Protein AF-A0A7V7KC51-F1 (afdb_monomer_lite)

pLDDT: mean 90.4, std 10.22, range [42.78, 98.12]

Sequence (139 aa):
MATHPAPNAKFNKWLKEVLSAKIELRVPEISDYELRRELIRSEKTNSLAKLDKFSNAVGYVPIDTKAMKLAAEFWADLRNKDQPTADDKSLDADVILAAQAVCLIDDGYEPIVATNNVRHLARLTDADRWENLVVGKTL

Structure (mmCIF, N/CA/C/O backbone):
data_AF-A0A7V7KC51-F1
#
_entry.id   AF-A0A7V7KC51-F1
#
loop_
_atom_site.group_PDB
_atom_site.id
_atom_site.type_symbol
_atom_site.label_atom_id
_atom_site.label_alt_id
_atom_site.label_comp_id
_atom_site.label_asym_id
_atom_site.label_entity_id
_atom_site.label_seq_id
_atom_site.pdbx_PDB_ins_code
_atom_site.Cartn_x
_atom_site.Cartn_y
_atom_site.Cartn_z
_atom_site.occupancy
_atom_site.B_iso_or_equiv
_atom_site.auth_seq_id
_atom_site.auth_comp_id
_atom_site.auth_asym_id
_atom_site.auth_atom_id
_atom_site.pdbx_PDB_model_num
ATOM 1 N N . MET A 1 1 ? -8.966 6.844 2.575 1.00 62.12 1 MET A N 1
ATOM 2 C CA . MET A 1 1 ? -10.417 6.794 2.893 1.00 62.12 1 MET A CA 1
ATOM 3 C C . MET A 1 1 ? -10.700 6.316 4.314 1.00 62.12 1 MET A C 1
ATOM 5 O O . MET A 1 1 ? -11.432 7.013 5.000 1.00 62.12 1 MET A O 1
ATOM 9 N N . ALA A 1 2 ? -10.090 5.227 4.797 1.00 62.66 2 ALA A N 1
ATOM 10 C CA . ALA A 1 2 ? -10.243 4.766 6.190 1.00 62.66 2 ALA A CA 1
ATOM 11 C C . ALA A 1 2 ? -9.814 5.791 7.260 1.00 62.66 2 ALA A C 1
ATOM 13 O O . ALA A 1 2 ? -10.399 5.872 8.335 1.00 62.66 2 ALA A O 1
ATOM 14 N N . THR A 1 3 ? -8.816 6.611 6.945 1.00 65.75 3 THR A N 1
ATOM 15 C CA . THR A 1 3 ? -8.190 7.577 7.862 1.00 65.75 3 THR A CA 1
ATOM 16 C C . THR A 1 3 ? -8.627 9.020 7.619 1.00 65.75 3 THR A C 1
ATOM 18 O O . THR A 1 3 ? -8.164 9.938 8.296 1.00 65.75 3 THR A O 1
ATOM 21 N N . HIS A 1 4 ? -9.524 9.241 6.653 1.00 72.44 4 HIS A N 1
ATOM 22 C CA . HIS A 1 4 ? -9.962 10.579 6.278 1.00 72.44 4 HIS A CA 1
ATOM 23 C C . HIS A 1 4 ? -10.809 11.209 7.406 1.00 72.44 4 HIS A C 1
ATOM 25 O O . HIS A 1 4 ? -11.611 10.513 8.037 1.00 72.44 4 HIS A O 1
ATOM 31 N N . PRO A 1 5 ? -10.661 12.517 7.695 1.00 61.91 5 PRO A N 1
ATOM 32 C CA . PRO A 1 5 ? -11.403 13.168 8.774 1.00 61.91 5 PRO A CA 1
ATOM 33 C C . PRO A 1 5 ? -12.916 13.203 8.527 1.00 61.91 5 PRO A C 1
ATOM 35 O O . PRO A 1 5 ? -13.679 12.994 9.468 1.00 61.91 5 PRO A O 1
ATOM 38 N N . ALA A 1 6 ? -13.346 13.410 7.278 1.00 76.50 6 ALA A N 1
ATOM 39 C CA . ALA A 1 6 ? -14.753 13.303 6.898 1.00 76.50 6 ALA A CA 1
ATOM 40 C C . ALA A 1 6 ? -15.151 11.824 6.708 1.00 76.50 6 ALA A C 1
ATOM 42 O O . ALA A 1 6 ? -14.518 11.144 5.891 1.00 76.50 6 ALA A O 1
ATOM 43 N N . PRO A 1 7 ? -16.176 11.324 7.423 1.00 76.38 7 PRO A N 1
ATOM 44 C CA . PRO A 1 7 ? -16.620 9.941 7.310 1.00 76.38 7 PRO A CA 1
ATOM 45 C C . PRO A 1 7 ? -17.260 9.665 5.945 1.00 76.38 7 PRO A C 1
ATOM 47 O O . PRO A 1 7 ? -18.084 10.437 5.460 1.00 76.38 7 PRO A O 1
ATOM 50 N N . ASN A 1 8 ? -16.933 8.515 5.355 1.00 87.56 8 ASN A N 1
ATOM 51 C CA . ASN A 1 8 ? -17.600 7.998 4.163 1.00 87.56 8 ASN A CA 1
ATOM 52 C C . ASN A 1 8 ? -18.471 6.800 4.567 1.00 87.56 8 ASN A C 1
ATOM 54 O O . ASN A 1 8 ? -17.965 5.710 4.823 1.00 87.56 8 ASN A O 1
ATOM 58 N N . ALA A 1 9 ? -19.788 7.007 4.641 1.00 89.38 9 ALA A N 1
ATOM 59 C CA . ALA A 1 9 ? -20.725 5.983 5.103 1.00 89.38 9 ALA A CA 1
ATOM 60 C C . ALA A 1 9 ? -20.715 4.719 4.225 1.00 89.38 9 ALA A C 1
ATOM 62 O O . ALA A 1 9 ? -20.787 3.613 4.759 1.00 89.38 9 ALA A O 1
ATOM 63 N N . LYS A 1 10 ? -20.576 4.870 2.898 1.00 90.62 10 LYS A N 1
ATOM 64 C CA . LYS A 1 10 ? -20.507 3.734 1.966 1.00 90.62 10 LYS A CA 1
ATOM 65 C C . LYS A 1 10 ? -19.238 2.918 2.192 1.00 90.62 10 LYS A C 1
ATOM 67 O O . LYS A 1 10 ? -19.318 1.703 2.326 1.00 90.62 10 LYS A O 1
ATOM 72 N N . PHE A 1 11 ? -18.100 3.594 2.325 1.00 90.00 11 PHE A N 1
ATOM 73 C CA . PHE A 1 11 ? -16.828 2.939 2.621 1.00 90.00 11 PHE A CA 1
ATOM 74 C C . PHE A 1 11 ? -16.844 2.241 3.980 1.00 90.00 11 PHE A C 1
ATOM 76 O O . PHE A 1 11 ? -16.398 1.110 4.091 1.00 90.00 11 PHE A O 1
ATOM 83 N N . ASN A 1 12 ? -17.398 2.877 5.014 1.00 89.81 12 ASN A N 1
ATOM 84 C CA . ASN A 1 12 ? -17.488 2.268 6.341 1.00 89.81 12 ASN A CA 1
ATOM 85 C C . ASN A 1 12 ? -18.383 1.025 6.348 1.00 89.81 12 ASN A C 1
ATOM 87 O O . ASN A 1 12 ? -18.111 0.086 7.092 1.00 89.81 12 ASN A O 1
ATOM 91 N N . LYS A 1 13 ? -19.458 1.024 5.550 1.00 91.06 13 LYS A N 1
ATOM 92 C CA . LYS A 1 13 ? -20.302 -0.157 5.363 1.00 91.06 13 LYS A CA 1
ATOM 93 C C . LYS A 1 13 ? -19.519 -1.271 4.663 1.00 91.06 13 LYS A C 1
ATOM 95 O O . LYS A 1 13 ? -19.428 -2.357 5.219 1.00 91.06 13 LYS A O 1
ATOM 100 N N . TRP A 1 14 ? -18.894 -0.965 3.527 1.00 90.94 14 TRP A N 1
ATOM 101 C CA . TRP A 1 14 ? -18.050 -1.904 2.783 1.00 90.94 14 TRP A CA 1
ATOM 102 C C . TRP A 1 14 ? -16.935 -2.500 3.651 1.00 90.94 14 TRP A C 1
ATOM 104 O O . TRP A 1 14 ? -16.778 -3.712 3.727 1.00 90.94 14 TRP A O 1
ATOM 114 N N . LEU A 1 15 ? -16.214 -1.658 4.393 1.00 89.75 15 LEU A N 1
ATOM 115 C CA . LEU A 1 15 ? -15.126 -2.089 5.263 1.00 89.75 15 LEU A CA 1
ATOM 116 C C . LEU A 1 15 ? -15.616 -3.057 6.348 1.00 89.75 15 LEU A C 1
ATOM 118 O O . LEU A 1 15 ? -14.944 -4.039 6.640 1.00 89.75 15 LEU A O 1
ATOM 122 N N . LYS A 1 16 ? -16.794 -2.808 6.937 1.00 89.38 16 LYS A N 1
ATOM 123 C CA . LYS A 1 16 ? -17.400 -3.732 7.909 1.00 89.38 16 LYS A CA 1
ATOM 124 C C . LYS A 1 16 ? -17.766 -5.069 7.274 1.00 89.38 16 LYS A C 1
ATOM 126 O O . LYS A 1 16 ? -17.551 -6.096 7.905 1.00 89.38 16 LYS A O 1
ATOM 131 N N . GLU A 1 17 ? -18.306 -5.051 6.057 1.00 89.56 17 GLU A N 1
ATOM 132 C CA . GLU A 1 17 ? -18.637 -6.270 5.315 1.00 89.56 17 GLU A CA 1
ATOM 133 C C . GLU A 1 17 ? -17.369 -7.091 5.047 1.00 89.56 17 GLU A C 1
ATOM 135 O O . GLU A 1 17 ? -17.335 -8.266 5.411 1.00 89.56 17 GLU A O 1
ATOM 140 N N . VAL A 1 18 ? -16.300 -6.466 4.537 1.00 88.94 18 VAL A N 1
ATOM 141 C CA . VAL A 1 18 ? -15.000 -7.122 4.295 1.00 88.94 18 VAL A CA 1
ATOM 142 C C . VAL A 1 18 ? -14.411 -7.703 5.580 1.00 88.94 18 VAL A C 1
ATOM 144 O O . VAL A 1 18 ? -14.049 -8.872 5.599 1.00 88.94 18 VAL A O 1
ATOM 147 N N . LEU A 1 19 ? -14.384 -6.937 6.676 1.00 86.88 19 LEU A N 1
ATOM 148 C CA . LEU A 1 19 ? -13.868 -7.411 7.969 1.00 86.88 19 LEU A CA 1
ATOM 149 C C . LEU A 1 19 ? -14.702 -8.548 8.584 1.00 86.88 19 LEU A C 1
ATOM 151 O O . LEU A 1 19 ? -14.198 -9.286 9.425 1.00 86.88 19 LEU A O 1
ATOM 155 N N . SER A 1 20 ? -15.978 -8.675 8.206 1.00 86.94 20 SER A N 1
ATOM 156 C CA . SER A 1 20 ? -16.845 -9.782 8.636 1.00 86.94 20 SER A CA 1
ATOM 157 C C . SER A 1 20 ? -16.759 -11.018 7.734 1.00 86.94 20 SER A C 1
ATOM 159 O O . SER A 1 20 ? -17.302 -12.071 8.073 1.00 86.94 20 SER A O 1
ATOM 161 N N . ALA A 1 21 ? -16.093 -10.897 6.586 1.00 84.81 21 ALA A N 1
ATOM 162 C CA . ALA A 1 21 ? -15.874 -11.984 5.648 1.00 84.81 21 ALA A CA 1
ATOM 163 C C . ALA A 1 21 ? -14.641 -12.812 6.030 1.00 84.81 21 ALA A C 1
ATOM 165 O O . ALA A 1 21 ? -13.801 -12.391 6.819 1.00 84.81 21 ALA A O 1
ATOM 166 N N . LYS A 1 22 ? -14.471 -13.976 5.394 1.00 80.88 22 LYS A N 1
ATOM 167 C CA . LYS A 1 22 ? -13.212 -14.744 5.437 1.00 80.88 22 LYS A CA 1
ATOM 168 C C . LYS A 1 22 ? -12.142 -14.141 4.507 1.00 80.88 22 LYS A C 1
ATOM 170 O O . LYS A 1 22 ? -11.484 -14.877 3.783 1.00 80.88 22 LYS A O 1
ATOM 175 N N . ILE A 1 23 ? -12.030 -12.813 4.470 1.00 87.38 23 ILE A N 1
ATOM 176 C CA . ILE A 1 23 ? -11.080 -12.075 3.630 1.00 87.38 23 ILE A CA 1
ATOM 177 C C . ILE A 1 23 ? -10.104 -11.356 4.553 1.00 87.38 23 ILE A C 1
ATOM 179 O O . ILE A 1 23 ? -10.518 -10.634 5.460 1.00 87.38 23 ILE A O 1
ATOM 183 N N . GLU A 1 24 ? -8.808 -11.532 4.312 1.00 91.00 24 GLU A N 1
ATOM 184 C CA . GLU A 1 24 ? -7.783 -10.789 5.034 1.00 91.00 24 GLU A CA 1
ATOM 185 C C . GLU A 1 24 ? -7.608 -9.399 4.429 1.00 91.00 24 GLU A C 1
ATOM 187 O O . GLU A 1 24 ? -7.187 -9.239 3.286 1.00 91.00 24 GLU A O 1
ATOM 192 N N . LEU A 1 25 ? -7.916 -8.375 5.220 1.00 93.56 25 LEU A N 1
ATOM 193 C CA . LEU A 1 25 ? -7.560 -7.002 4.898 1.00 93.56 25 LEU A CA 1
ATOM 194 C C . LEU A 1 25 ? -6.196 -6.690 5.516 1.00 93.56 25 LEU A C 1
ATOM 196 O O . LEU A 1 25 ? -5.998 -6.947 6.700 1.00 93.56 25 LEU A O 1
ATOM 200 N N . ARG A 1 26 ? -5.279 -6.102 4.743 1.00 95.94 26 ARG A N 1
ATOM 201 C CA . ARG A 1 26 ? -3.944 -5.682 5.201 1.00 95.94 26 ARG A CA 1
ATOM 202 C C . ARG A 1 26 ? -3.619 -4.271 4.712 1.00 95.94 26 ARG A C 1
ATOM 204 O O . ARG A 1 26 ? -4.174 -3.814 3.713 1.00 95.94 26 ARG A O 1
ATOM 211 N N . VAL A 1 27 ? -2.710 -3.585 5.404 1.00 97.06 27 VAL A N 1
ATOM 212 C CA . VAL A 1 27 ? -2.155 -2.290 4.977 1.00 97.06 27 VAL A CA 1
ATOM 213 C C . VAL A 1 27 ? -0.764 -2.501 4.372 1.00 97.06 27 VAL A C 1
ATOM 215 O O . VAL A 1 27 ? 0.118 -2.999 5.063 1.00 97.06 27 VAL A O 1
ATOM 218 N N . PRO A 1 28 ? -0.509 -2.105 3.119 1.00 97.25 28 PRO A N 1
ATOM 219 C CA . PRO A 1 28 ? 0.848 -2.070 2.579 1.00 97.25 28 PRO A CA 1
ATOM 220 C C . PRO A 1 28 ? 1.689 -1.017 3.310 1.00 97.25 28 PRO A C 1
ATOM 222 O O . PRO A 1 28 ? 1.269 0.139 3.416 1.00 97.25 28 PRO A O 1
ATOM 225 N N . GLU A 1 29 ? 2.874 -1.385 3.801 1.00 97.44 29 GLU A N 1
ATOM 226 C CA . GLU A 1 29 ? 3.769 -0.449 4.505 1.00 97.44 29 GLU A CA 1
ATOM 227 C C . GLU A 1 29 ? 4.119 0.788 3.667 1.00 97.44 29 GLU A C 1
ATOM 229 O O . GLU A 1 29 ? 4.190 1.890 4.212 1.00 97.44 29 GLU A O 1
ATOM 234 N N . ILE A 1 30 ? 4.263 0.650 2.342 1.00 96.94 30 ILE A N 1
ATOM 235 C CA . ILE A 1 30 ? 4.535 1.800 1.469 1.00 96.94 30 ILE A CA 1
ATOM 236 C C . ILE A 1 30 ? 3.379 2.809 1.479 1.00 96.94 30 ILE A C 1
ATOM 238 O O . ILE A 1 30 ? 3.605 4.018 1.540 1.00 96.94 30 ILE A O 1
ATOM 242 N N . SER A 1 31 ? 2.134 2.324 1.493 1.00 96.12 31 SER A N 1
ATOM 243 C CA . SER A 1 31 ? 0.944 3.174 1.559 1.00 96.12 31 SER A CA 1
ATOM 244 C C . SER A 1 31 ? 0.793 3.848 2.925 1.00 96.12 31 SER A C 1
ATOM 246 O O . SER A 1 31 ? 0.386 5.012 2.987 1.00 96.12 31 SER A O 1
ATOM 248 N N . ASP A 1 32 ? 1.131 3.153 4.018 1.00 97.44 32 ASP A N 1
ATOM 249 C CA . ASP A 1 32 ? 1.196 3.775 5.346 1.00 97.44 32 ASP A CA 1
ATOM 250 C C . ASP A 1 32 ? 2.261 4.869 5.373 1.00 97.44 32 ASP A C 1
ATOM 252 O O . ASP A 1 32 ? 1.935 5.994 5.738 1.00 97.44 32 ASP A O 1
ATOM 256 N N . TYR A 1 33 ? 3.480 4.592 4.899 1.00 97.19 33 TYR A N 1
ATOM 257 C CA . TYR A 1 33 ? 4.566 5.571 4.843 1.00 97.19 33 TYR A CA 1
ATOM 258 C C . TYR A 1 33 ? 4.160 6.848 4.095 1.00 97.19 33 TYR A C 1
ATOM 260 O O . TYR A 1 33 ? 4.343 7.953 4.618 1.00 97.19 33 TYR A O 1
ATOM 268 N N . GLU A 1 34 ? 3.581 6.718 2.897 1.00 95.31 34 GLU A N 1
ATOM 269 C CA . GLU A 1 34 ? 3.182 7.864 2.075 1.00 95.31 34 GLU A CA 1
ATOM 270 C C . GLU A 1 34 ? 2.123 8.741 2.740 1.00 95.31 34 GLU A C 1
ATOM 272 O O . GLU A 1 34 ? 2.227 9.972 2.719 1.00 95.31 34 GLU A O 1
ATOM 277 N N . LEU A 1 35 ? 1.118 8.126 3.362 1.00 95.50 35 LEU A N 1
ATOM 278 C CA . LEU A 1 35 ? 0.099 8.870 4.084 1.00 95.50 35 LEU A CA 1
ATOM 279 C C . LEU A 1 35 ? 0.668 9.455 5.383 1.00 95.50 35 LEU A C 1
ATOM 281 O O . LEU A 1 35 ? 0.480 10.636 5.677 1.00 95.50 35 LEU A O 1
ATOM 285 N N . ARG A 1 36 ? 1.373 8.638 6.168 1.00 97.50 36 ARG A N 1
ATOM 286 C CA . ARG A 1 36 ? 1.924 8.991 7.478 1.00 97.50 36 ARG A CA 1
ATOM 287 C C . ARG A 1 36 ? 2.870 10.176 7.380 1.00 97.50 36 ARG A C 1
ATOM 289 O O . ARG A 1 36 ? 2.725 11.103 8.175 1.00 97.50 36 ARG A O 1
ATOM 296 N N . ARG A 1 37 ? 3.794 10.199 6.411 1.00 96.94 37 ARG A N 1
ATOM 297 C CA . ARG A 1 37 ? 4.749 11.313 6.254 1.00 96.94 37 ARG A CA 1
ATOM 298 C C . ARG A 1 37 ? 4.039 12.649 6.027 1.00 96.94 37 ARG A C 1
ATOM 300 O O . ARG A 1 37 ? 4.450 13.660 6.590 1.00 96.94 37 ARG A O 1
ATOM 307 N N . GLU A 1 38 ? 2.942 12.652 5.271 1.00 96.62 38 GLU A N 1
ATOM 308 C CA . GLU A 1 38 ? 2.161 13.860 5.002 1.00 96.62 38 GLU A CA 1
ATOM 309 C C . GLU A 1 38 ? 1.330 14.279 6.220 1.00 96.62 38 GLU A C 1
ATOM 311 O O . GLU A 1 38 ? 1.266 15.463 6.555 1.00 96.62 38 GLU A O 1
ATOM 316 N N . LEU A 1 39 ? 0.744 13.319 6.940 1.00 96.69 39 LEU A N 1
ATOM 317 C CA . LEU A 1 39 ? 0.032 13.599 8.187 1.00 96.69 39 LEU A CA 1
ATOM 318 C C . LEU A 1 39 ? 0.966 14.149 9.277 1.00 96.69 39 LEU A C 1
ATOM 320 O O . LEU A 1 39 ? 0.558 15.045 10.011 1.00 96.69 39 LEU A O 1
ATOM 324 N N . ILE A 1 40 ? 2.206 13.654 9.364 1.00 98.00 40 ILE A N 1
ATOM 325 C CA . ILE A 1 40 ? 3.243 14.197 10.256 1.00 98.00 40 ILE A CA 1
ATOM 326 C C . ILE A 1 40 ? 3.610 15.617 9.822 1.00 98.00 40 ILE A C 1
ATOM 328 O O . ILE A 1 40 ? 3.527 16.536 10.632 1.00 98.00 40 ILE A O 1
ATOM 332 N N . ARG A 1 41 ? 3.953 15.819 8.540 1.00 98.12 41 ARG A N 1
ATOM 333 C CA . ARG A 1 41 ? 4.341 17.131 7.992 1.00 98.12 41 ARG A CA 1
ATOM 334 C C . ARG A 1 41 ? 3.270 18.204 8.207 1.00 98.12 41 ARG A C 1
ATOM 336 O O . ARG A 1 41 ? 3.599 19.373 8.363 1.00 98.12 41 ARG A O 1
ATOM 343 N N . SER A 1 42 ? 1.996 17.812 8.181 1.00 97.38 42 SER A N 1
ATOM 344 C CA . SER A 1 42 ? 0.842 18.703 8.356 1.00 97.38 42 SER A CA 1
ATOM 345 C C . SER A 1 42 ? 0.225 18.666 9.764 1.00 97.38 42 SER A C 1
ATOM 347 O O . SER A 1 42 ? -0.885 19.175 9.957 1.00 97.38 42 SER A O 1
ATOM 349 N N . GLU A 1 43 ? 0.930 18.068 10.733 1.00 96.88 43 GLU A N 1
ATOM 350 C CA . GLU A 1 43 ? 0.584 18.014 12.163 1.00 96.88 43 GLU A CA 1
ATOM 351 C C . GLU A 1 43 ? -0.824 17.453 12.454 1.00 96.88 43 GLU A C 1
ATOM 353 O O . GLU A 1 43 ? -1.523 17.851 13.388 1.00 96.88 43 GLU A O 1
ATOM 358 N N . LYS A 1 44 ? -1.285 16.487 11.652 1.00 95.94 44 LYS A N 1
ATOM 359 C CA . LYS A 1 44 ? -2.625 15.884 11.765 1.00 95.94 44 LYS A CA 1
ATOM 360 C C . LYS A 1 44 ? -2.651 14.735 12.770 1.00 95.94 44 LYS A C 1
ATOM 362 O O . LYS A 1 44 ? -2.966 13.596 12.421 1.00 95.94 44 LYS A O 1
ATOM 367 N N . THR A 1 45 ? -2.387 15.040 14.036 1.00 94.56 45 THR A N 1
ATOM 368 C CA . THR A 1 45 ? -2.319 14.069 15.148 1.00 94.56 45 THR A CA 1
ATOM 369 C C . THR A 1 45 ? -3.548 13.155 15.244 1.00 94.56 45 THR A C 1
ATOM 371 O O . THR A 1 45 ? -3.411 11.939 15.356 1.00 94.56 45 THR A O 1
ATOM 374 N N . ASN A 1 46 ? -4.758 13.704 15.096 1.00 93.06 46 ASN A N 1
ATOM 375 C CA . ASN A 1 46 ? -5.997 12.916 15.107 1.00 93.06 46 ASN A CA 1
ATOM 376 C C . ASN A 1 46 ? -6.089 11.912 13.945 1.00 93.06 46 ASN A C 1
ATOM 378 O O . ASN A 1 46 ? -6.640 10.824 14.109 1.00 93.06 46 ASN A O 1
ATOM 382 N N . SER A 1 47 ? -5.586 12.269 12.761 1.00 94.38 47 SER A N 1
ATOM 383 C CA . SER A 1 47 ? -5.567 11.368 11.604 1.00 94.38 47 SER A CA 1
ATOM 384 C C . SER A 1 47 ? -4.479 10.303 11.743 1.00 94.38 47 SER A C 1
ATOM 386 O O . SER A 1 47 ? -4.717 9.163 11.355 1.00 94.38 47 SER A O 1
ATOM 388 N N . LEU A 1 48 ? -3.332 10.642 12.346 1.00 96.00 48 LEU A N 1
ATOM 389 C CA . LEU A 1 48 ? -2.281 9.675 12.688 1.00 96.00 48 LEU A CA 1
ATOM 390 C C . LEU A 1 48 ? -2.793 8.619 13.668 1.00 96.00 48 LEU A C 1
ATOM 392 O O . LEU A 1 48 ? -2.693 7.435 13.381 1.00 96.00 48 LEU A O 1
ATOM 396 N N . ALA A 1 49 ? -3.462 9.030 14.748 1.00 95.75 49 ALA A N 1
ATOM 397 C CA . ALA A 1 49 ? -4.035 8.088 15.711 1.00 95.75 49 ALA A CA 1
ATOM 398 C C . ALA A 1 49 ? -5.074 7.142 15.073 1.00 95.75 49 ALA A C 1
ATOM 400 O O . ALA A 1 49 ? -5.184 5.973 15.445 1.00 95.75 49 ALA A O 1
ATOM 401 N N . LYS A 1 50 ? -5.844 7.630 14.088 1.00 94.56 50 LYS A N 1
ATOM 402 C CA . LYS A 1 50 ? -6.767 6.793 13.304 1.00 94.56 50 LYS A CA 1
ATOM 403 C C . LYS A 1 50 ? -6.027 5.813 12.395 1.00 94.56 50 LYS A C 1
ATOM 405 O O . LYS A 1 50 ? -6.473 4.674 12.289 1.00 94.56 50 LYS A O 1
ATOM 410 N N . LEU A 1 51 ? -4.944 6.253 11.749 1.00 95.88 51 LEU A N 1
ATOM 411 C CA . LEU A 1 51 ? -4.083 5.392 10.939 1.00 95.88 51 LEU A CA 1
ATOM 412 C C . LEU A 1 51 ? -3.484 4.279 11.803 1.00 95.88 51 LEU A C 1
ATOM 414 O O . LEU A 1 51 ? -3.689 3.117 11.485 1.00 95.88 51 LEU A O 1
ATOM 418 N N . ASP A 1 52 ? -2.894 4.618 12.950 1.00 97.12 52 ASP A N 1
ATOM 419 C CA . ASP A 1 52 ? -2.321 3.640 13.883 1.00 97.12 52 ASP A CA 1
ATOM 420 C C . ASP A 1 52 ? -3.364 2.626 14.353 1.00 97.12 52 ASP A C 1
ATOM 422 O O . ASP A 1 52 ? -3.136 1.419 14.310 1.00 97.12 52 ASP A O 1
ATOM 426 N N . LYS A 1 53 ? -4.553 3.094 14.753 1.00 95.56 53 LYS A N 1
ATOM 427 C CA . LYS A 1 53 ? -5.643 2.201 15.163 1.00 95.56 53 LYS A CA 1
ATOM 428 C C . LYS A 1 53 ? -6.072 1.261 14.036 1.00 95.56 53 LYS A C 1
ATOM 430 O O . LYS A 1 53 ? -6.351 0.095 14.305 1.00 95.56 53 LYS A O 1
ATOM 435 N N . PHE A 1 54 ? -6.176 1.766 12.808 1.00 94.44 54 PHE A N 1
ATOM 436 C CA . PHE A 1 54 ? -6.580 0.966 11.657 1.00 94.44 54 PHE A CA 1
ATOM 437 C C . PHE A 1 54 ? -5.516 -0.077 11.312 1.00 94.44 54 PHE A C 1
ATOM 439 O O . PHE A 1 54 ? -5.831 -1.264 11.284 1.00 94.44 54 PHE A O 1
ATOM 446 N N . SER A 1 55 ? -4.263 0.344 11.141 1.00 95.62 55 SER A N 1
ATOM 447 C CA . SER A 1 55 ? -3.155 -0.545 10.796 1.00 95.62 55 SER A CA 1
ATOM 448 C C . SER A 1 55 ? -2.898 -1.601 11.876 1.00 95.62 55 SER A C 1
ATOM 450 O O . SER A 1 55 ? -2.685 -2.760 11.543 1.00 95.62 55 SER A O 1
ATOM 452 N N . ASN A 1 56 ? -3.023 -1.262 13.164 1.00 96.00 56 ASN A N 1
ATOM 453 C CA . ASN A 1 56 ? -2.908 -2.242 14.253 1.00 96.00 56 ASN A CA 1
ATOM 454 C C . ASN A 1 56 ? -4.034 -3.287 14.245 1.00 96.00 56 ASN A C 1
ATOM 456 O O . ASN A 1 56 ? -3.829 -4.408 14.702 1.00 96.00 56 ASN A O 1
ATOM 460 N N . ALA A 1 57 ? -5.227 -2.926 13.765 1.00 93.56 57 ALA A N 1
ATOM 461 C CA . ALA A 1 57 ? -6.363 -3.841 13.722 1.00 93.56 57 ALA A CA 1
ATOM 462 C C . ALA A 1 57 ? -6.271 -4.843 12.563 1.00 93.56 57 ALA A C 1
ATOM 464 O O . ALA A 1 57 ? -6.736 -5.970 12.707 1.00 93.56 57 ALA A O 1
ATOM 465 N N . VAL A 1 58 ? -5.706 -4.434 11.422 1.00 94.19 58 VAL A N 1
ATOM 466 C CA . VAL A 1 58 ? -5.685 -5.250 10.195 1.00 94.19 58 VAL A CA 1
ATOM 467 C C . VAL A 1 58 ? -4.301 -5.833 9.885 1.00 94.19 58 VAL A C 1
ATOM 469 O O . VAL A 1 58 ? -4.193 -6.861 9.230 1.00 94.19 58 VAL A O 1
ATOM 472 N N . GLY A 1 59 ? -3.228 -5.258 10.424 1.00 96.44 59 GLY A N 1
ATOM 473 C CA . GLY A 1 59 ? -1.847 -5.678 10.188 1.00 96.44 59 GLY A CA 1
ATOM 474 C C . GLY A 1 59 ? -1.256 -5.135 8.884 1.00 96.44 59 GLY A C 1
ATOM 475 O O . GLY A 1 59 ? -1.966 -4.620 8.015 1.00 96.44 59 GLY A O 1
ATOM 476 N N . TYR A 1 60 ? 0.065 -5.263 8.761 1.00 97.31 60 TYR A N 1
ATOM 477 C CA . TYR A 1 60 ? 0.830 -4.780 7.614 1.00 97.31 60 TYR A CA 1
ATOM 478 C C . TYR A 1 60 ? 1.209 -5.897 6.640 1.00 97.31 60 TYR A C 1
ATOM 480 O O . TYR A 1 60 ? 1.409 -7.040 7.048 1.00 97.31 60 TYR A O 1
ATOM 488 N N . VAL A 1 61 ? 1.369 -5.532 5.368 1.00 97.06 61 VAL A N 1
ATOM 489 C CA . VAL A 1 61 ? 2.204 -6.273 4.416 1.00 97.06 61 VAL A CA 1
ATOM 490 C C . VAL A 1 61 ? 3.606 -5.663 4.483 1.00 97.06 61 VAL A C 1
ATOM 492 O O . VAL A 1 61 ? 3.729 -4.463 4.202 1.00 97.06 61 VAL A O 1
ATOM 495 N N . PRO A 1 62 ? 4.640 -6.432 4.869 1.00 94.56 62 PRO A N 1
ATOM 496 C CA . PRO A 1 62 ? 5.991 -5.908 5.025 1.00 94.56 62 PRO A CA 1
ATOM 497 C C . PRO A 1 62 ? 6.628 -5.566 3.674 1.00 94.56 62 PRO A C 1
ATOM 499 O O . PRO A 1 62 ? 6.358 -6.213 2.658 1.00 94.56 62 PRO A O 1
ATOM 502 N N . ILE A 1 63 ? 7.491 -4.554 3.654 1.00 95.50 63 ILE A N 1
ATOM 503 C CA . ILE A 1 63 ? 8.448 -4.336 2.569 1.00 95.50 63 ILE A CA 1
ATOM 504 C C . ILE A 1 63 ? 9.691 -5.157 2.885 1.00 95.50 63 ILE A C 1
ATOM 506 O O . ILE A 1 63 ? 10.429 -4.867 3.827 1.00 95.50 63 ILE A O 1
ATOM 510 N N . ASP A 1 64 ? 9.950 -6.169 2.068 1.00 95.75 64 ASP A N 1
ATOM 511 C CA . ASP A 1 64 ? 11.146 -6.988 2.174 1.00 95.75 64 ASP A CA 1
ATOM 512 C C . ASP A 1 64 ? 12.077 -6.805 0.962 1.00 95.75 64 ASP A C 1
ATOM 514 O O . ASP A 1 64 ? 11.844 -6.013 0.042 1.00 95.75 64 ASP A O 1
ATOM 518 N N . THR A 1 65 ? 13.188 -7.544 0.967 1.00 97.88 65 THR A N 1
ATOM 519 C CA . THR A 1 65 ? 14.172 -7.475 -0.123 1.00 97.88 65 THR A CA 1
ATOM 520 C C . THR A 1 65 ? 13.587 -7.951 -1.452 1.00 97.88 65 THR A C 1
ATOM 522 O O . THR A 1 65 ? 13.995 -7.464 -2.507 1.00 97.88 65 THR A O 1
ATOM 525 N N . LYS A 1 66 ? 12.658 -8.908 -1.419 1.00 96.75 66 LYS A N 1
ATOM 526 C CA . LYS A 1 66 ? 12.048 -9.489 -2.612 1.00 96.75 66 LYS A CA 1
ATOM 527 C C . LYS A 1 66 ? 11.118 -8.473 -3.274 1.00 96.75 66 LYS A C 1
ATOM 529 O O . LYS A 1 66 ? 11.297 -8.189 -4.456 1.00 96.75 66 LYS A O 1
ATOM 534 N N . ALA A 1 67 ? 10.233 -7.849 -2.498 1.00 97.00 67 ALA A N 1
ATOM 535 C CA . ALA A 1 67 ? 9.334 -6.801 -2.962 1.00 97.00 67 ALA A CA 1
ATOM 536 C C . ALA A 1 67 ? 10.106 -5.614 -3.549 1.00 97.00 67 ALA A C 1
ATOM 538 O O . ALA A 1 67 ? 9.772 -5.139 -4.630 1.00 97.00 67 ALA A O 1
ATOM 539 N N . MET A 1 68 ? 11.188 -5.168 -2.902 1.00 98.00 68 MET A N 1
ATOM 540 C CA . MET A 1 68 ? 11.973 -4.038 -3.415 1.00 98.00 68 MET A CA 1
ATOM 541 C C . MET A 1 68 ? 12.722 -4.350 -4.714 1.00 98.00 68 MET A C 1
ATOM 543 O O . MET A 1 68 ? 12.833 -3.479 -5.576 1.00 98.00 68 MET A O 1
ATOM 547 N N . LYS A 1 69 ? 13.229 -5.579 -4.882 1.00 98.12 69 LYS A N 1
ATOM 548 C CA . LYS A 1 69 ? 13.855 -6.002 -6.145 1.00 98.12 69 LYS A CA 1
ATOM 549 C C . LYS A 1 69 ? 12.829 -6.062 -7.274 1.00 98.12 69 LYS A C 1
ATOM 551 O O . LYS A 1 69 ? 13.066 -5.480 -8.327 1.00 98.12 69 LYS A O 1
ATOM 556 N N . LEU A 1 70 ? 11.675 -6.675 -7.018 1.00 97.56 70 LEU A N 1
ATOM 557 C CA . LEU A 1 70 ? 10.585 -6.754 -7.987 1.00 97.56 70 LEU A CA 1
ATOM 558 C C . LEU A 1 70 ? 10.045 -5.363 -8.363 1.00 97.56 70 LEU A C 1
ATOM 560 O O . LEU A 1 70 ? 9.799 -5.089 -9.533 1.00 97.56 70 LEU A O 1
ATOM 564 N N . ALA A 1 71 ? 9.935 -4.445 -7.401 1.00 97.56 71 ALA A N 1
ATOM 565 C CA . ALA A 1 71 ? 9.531 -3.066 -7.669 1.00 97.56 71 ALA A CA 1
ATOM 566 C C . ALA A 1 71 ? 10.497 -2.351 -8.629 1.00 97.56 71 ALA A C 1
ATOM 568 O O . ALA A 1 71 ? 10.058 -1.601 -9.500 1.00 97.56 71 ALA A O 1
ATOM 569 N N . ALA A 1 72 ? 11.806 -2.596 -8.502 1.00 97.38 72 ALA A N 1
ATOM 570 C CA . ALA A 1 72 ? 12.805 -2.023 -9.401 1.00 97.38 72 ALA A CA 1
ATOM 571 C C . ALA A 1 72 ? 12.672 -2.575 -10.832 1.00 97.38 72 ALA A C 1
ATOM 573 O O . ALA A 1 72 ? 12.798 -1.821 -11.799 1.00 97.38 72 ALA A O 1
ATOM 574 N N . GLU A 1 73 ? 12.371 -3.869 -10.965 1.00 97.62 73 GLU A N 1
ATOM 575 C CA . GLU A 1 73 ? 12.078 -4.504 -12.253 1.00 97.62 73 GLU A CA 1
ATOM 576 C C . GLU A 1 73 ? 10.815 -3.907 -12.890 1.00 97.62 73 GLU A C 1
ATOM 578 O O . GLU A 1 73 ? 10.855 -3.493 -14.049 1.00 97.62 73 GLU A O 1
ATOM 583 N N . PHE A 1 74 ? 9.727 -3.766 -12.122 1.00 96.56 74 PHE A N 1
ATOM 584 C CA . PHE A 1 74 ? 8.487 -3.124 -12.574 1.00 96.56 74 PHE A CA 1
ATOM 585 C C . PHE A 1 74 ? 8.710 -1.679 -13.026 1.00 96.56 74 PHE A C 1
ATOM 587 O O . PHE A 1 74 ? 8.241 -1.283 -14.094 1.00 96.56 74 PHE A O 1
ATOM 594 N N . TRP A 1 75 ? 9.458 -0.894 -12.249 1.00 95.62 75 TRP A N 1
ATOM 595 C CA . TRP A 1 75 ? 9.779 0.491 -12.588 1.00 95.62 75 TRP A CA 1
ATOM 596 C C . TRP A 1 75 ? 10.532 0.606 -13.918 1.00 95.62 75 TRP A C 1
ATOM 598 O O . TRP A 1 75 ? 10.189 1.444 -14.759 1.00 95.62 75 TRP A O 1
ATOM 608 N N . ALA A 1 76 ? 11.548 -0.241 -14.112 1.00 95.38 76 ALA A N 1
ATOM 609 C CA . ALA A 1 76 ? 12.356 -0.246 -15.324 1.00 95.38 76 ALA A CA 1
ATOM 610 C C . ALA A 1 76 ? 11.536 -0.690 -16.543 1.00 95.38 76 ALA A C 1
ATOM 612 O O . ALA A 1 76 ? 11.586 -0.042 -17.588 1.00 95.38 76 ALA A O 1
ATOM 613 N N . ASP A 1 77 ? 10.748 -1.759 -16.407 1.00 95.00 77 ASP A N 1
ATOM 614 C CA . ASP A 1 77 ? 9.914 -2.291 -17.485 1.00 95.00 77 ASP A CA 1
ATOM 615 C C . ASP A 1 77 ? 8.865 -1.276 -1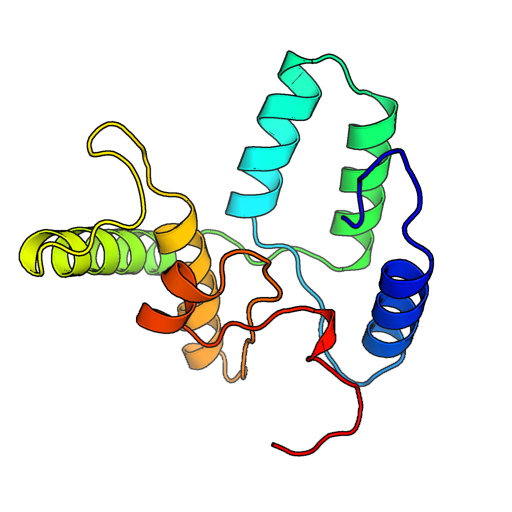7.965 1.00 95.00 77 ASP A C 1
ATOM 617 O O . ASP A 1 77 ? 8.751 -1.026 -19.167 1.00 95.00 77 ASP A O 1
ATOM 621 N N . LEU A 1 78 ? 8.161 -0.612 -17.041 1.00 93.19 78 LEU A N 1
ATOM 622 C CA . LEU A 1 78 ? 7.177 0.419 -17.387 1.00 93.19 78 LEU A CA 1
ATOM 623 C C . LEU A 1 78 ? 7.796 1.592 -18.153 1.00 93.19 78 LEU A C 1
ATOM 625 O O . LEU A 1 78 ? 7.175 2.117 -19.078 1.00 93.19 78 LEU A O 1
ATOM 629 N N . ARG A 1 79 ? 9.019 1.998 -17.803 1.00 92.75 79 ARG A N 1
ATOM 630 C CA . ARG A 1 79 ? 9.728 3.088 -18.492 1.00 92.75 79 ARG A CA 1
ATOM 631 C C . ARG A 1 79 ? 10.250 2.685 -19.854 1.00 92.75 79 ARG A C 1
ATOM 633 O O . ARG A 1 79 ? 10.075 3.436 -20.804 1.00 92.75 79 ARG A O 1
ATOM 640 N N . ASN A 1 80 ? 10.802 1.484 -19.972 1.00 93.56 80 ASN A N 1
ATOM 641 C CA . ASN A 1 80 ? 11.237 0.945 -21.260 1.00 93.56 80 ASN A CA 1
ATOM 642 C C . ASN A 1 80 ? 10.071 0.780 -22.252 1.00 93.56 80 ASN A C 1
ATOM 644 O O . ASN A 1 80 ? 10.298 0.693 -23.456 1.00 93.56 80 ASN A O 1
ATOM 648 N N . LYS A 1 81 ? 8.830 0.742 -21.752 1.00 92.00 81 LYS A N 1
ATOM 649 C CA . LYS A 1 81 ? 7.589 0.682 -22.537 1.00 92.00 81 LYS A CA 1
ATOM 650 C C . LYS A 1 81 ? 6.902 2.043 -22.724 1.00 92.00 81 LYS A C 1
ATOM 652 O O . LYS A 1 81 ? 5.761 2.060 -23.183 1.00 92.00 81 LYS A O 1
ATOM 657 N N . ASP A 1 82 ? 7.544 3.153 -22.344 1.00 89.69 82 ASP A N 1
ATOM 658 C CA . ASP A 1 82 ? 6.985 4.517 -22.373 1.00 89.69 82 ASP A CA 1
ATOM 659 C C . ASP A 1 82 ? 5.646 4.654 -21.613 1.00 89.69 82 ASP A C 1
ATOM 661 O O . ASP A 1 82 ? 4.743 5.404 -21.992 1.00 89.69 82 ASP A O 1
ATOM 665 N N . GLN A 1 83 ? 5.492 3.908 -20.515 1.00 87.69 83 GLN A N 1
ATOM 666 C CA . GLN A 1 83 ? 4.279 3.858 -19.693 1.00 87.69 83 GLN A CA 1
ATOM 667 C C . GLN A 1 83 ? 4.548 4.138 -18.202 1.00 87.69 83 GLN A C 1
ATOM 669 O O . GLN A 1 83 ? 4.058 3.388 -17.350 1.00 87.69 83 GLN A O 1
ATOM 674 N N . PRO A 1 84 ? 5.279 5.213 -17.845 1.00 83.88 84 PRO A N 1
ATOM 675 C CA . PRO A 1 84 ? 5.592 5.506 -16.451 1.00 83.88 84 PRO A CA 1
ATOM 676 C C . PRO A 1 84 ? 4.320 5.735 -15.617 1.00 83.88 84 PRO A C 1
ATOM 678 O O . PRO A 1 84 ? 3.348 6.334 -16.085 1.00 83.88 84 PRO A O 1
ATOM 681 N N . THR A 1 85 ? 4.334 5.262 -14.370 1.00 79.50 85 THR A N 1
ATOM 682 C CA . THR A 1 85 ? 3.244 5.432 -13.391 1.00 79.50 85 THR A CA 1
ATOM 683 C C . THR A 1 85 ? 3.425 6.650 -12.488 1.00 79.50 85 THR A C 1
ATOM 685 O O . THR A 1 85 ? 2.445 7.142 -11.927 1.00 79.50 85 THR A O 1
ATOM 688 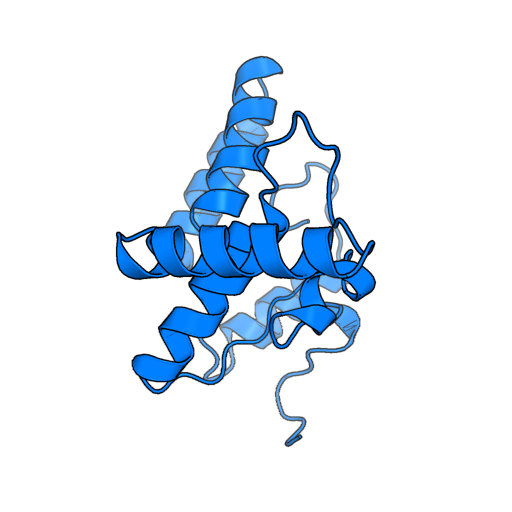N N . ALA A 1 86 ? 4.642 7.187 -12.417 1.00 81.38 86 ALA A N 1
ATOM 689 C CA . ALA A 1 86 ? 4.978 8.423 -11.725 1.00 81.38 86 ALA A CA 1
ATOM 690 C C . ALA A 1 86 ? 6.126 9.173 -12.432 1.00 81.38 86 ALA A C 1
ATOM 692 O O . ALA A 1 86 ? 6.765 8.635 -13.341 1.00 81.38 86 ALA A O 1
ATOM 693 N N . ASP A 1 87 ? 6.401 10.412 -12.017 1.00 81.69 87 ASP A N 1
ATOM 694 C CA . ASP A 1 87 ? 7.475 11.248 -12.573 1.00 81.69 87 ASP A CA 1
ATOM 695 C C . ASP A 1 87 ? 8.867 10.618 -12.392 1.00 81.69 87 ASP A C 1
ATOM 697 O O . ASP A 1 87 ? 9.122 9.935 -11.401 1.00 81.69 87 ASP A O 1
ATOM 701 N N . ASP A 1 88 ? 9.813 10.926 -13.288 1.00 72.62 88 ASP A N 1
ATOM 702 C CA . ASP A 1 88 ? 11.186 10.372 -13.275 1.00 72.62 88 ASP A CA 1
ATOM 703 C C . ASP A 1 88 ? 11.971 10.629 -11.990 1.00 72.62 88 ASP A C 1
ATOM 705 O O . ASP A 1 88 ? 12.881 9.879 -11.648 1.00 72.62 88 ASP A O 1
ATOM 709 N N . LYS A 1 89 ? 11.632 11.700 -11.272 1.00 78.75 89 LYS A N 1
ATOM 710 C CA . LYS A 1 89 ? 12.282 12.067 -10.008 1.00 78.75 89 LYS A CA 1
ATOM 711 C C . LYS A 1 89 ? 11.600 11.457 -8.784 1.00 78.75 89 LYS A C 1
ATOM 713 O O . LYS A 1 89 ? 12.049 11.695 -7.664 1.00 78.75 89 LYS A O 1
ATOM 718 N N . SER A 1 90 ? 10.497 10.740 -8.975 1.00 81.50 90 SER A N 1
ATOM 719 C CA . SER A 1 90 ? 9.740 10.126 -7.891 1.00 81.50 90 SER A CA 1
ATOM 720 C C . SER A 1 90 ? 10.193 8.683 -7.654 1.00 81.50 90 SER A C 1
ATOM 722 O O . SER A 1 90 ? 10.624 7.996 -8.575 1.00 81.50 90 SER A O 1
ATOM 724 N N . LEU A 1 91 ? 10.078 8.222 -6.406 1.00 79.12 91 LEU A N 1
ATOM 725 C CA . LEU A 1 91 ? 10.357 6.831 -6.028 1.00 79.12 91 LEU A CA 1
ATOM 726 C C . LEU A 1 91 ? 9.357 5.836 -6.652 1.00 79.12 91 LEU A C 1
ATOM 728 O O . LEU A 1 91 ? 9.661 4.655 -6.725 1.00 79.12 91 LEU A O 1
ATOM 732 N N . ASP A 1 92 ? 8.197 6.331 -7.100 1.00 90.12 92 ASP A N 1
ATOM 733 C CA . ASP A 1 92 ? 7.067 5.556 -7.619 1.00 90.12 92 ASP A CA 1
ATOM 734 C C . ASP A 1 92 ? 6.527 4.535 -6.591 1.00 90.12 92 ASP A C 1
ATOM 736 O O . ASP A 1 92 ? 6.877 3.360 -6.548 1.00 90.12 92 ASP A O 1
ATOM 740 N N . ALA A 1 93 ? 5.672 5.002 -5.680 1.00 93.56 93 ALA A N 1
ATOM 741 C CA . ALA A 1 93 ? 5.104 4.145 -4.638 1.00 93.56 93 ALA A CA 1
ATOM 742 C C . ALA A 1 93 ? 4.118 3.098 -5.188 1.00 93.56 93 ALA A C 1
ATOM 744 O O . ALA A 1 93 ? 3.935 2.056 -4.556 1.00 93.56 93 ALA A O 1
ATOM 745 N N . ASP A 1 94 ? 3.521 3.341 -6.362 1.00 93.75 94 ASP A N 1
ATOM 746 C CA . ASP A 1 94 ? 2.586 2.412 -7.002 1.00 93.75 94 ASP A CA 1
ATOM 747 C C . ASP A 1 94 ? 3.308 1.127 -7.445 1.00 93.75 94 ASP A C 1
ATOM 749 O O . ASP A 1 94 ? 2.771 0.034 -7.258 1.00 93.75 94 ASP A O 1
ATOM 753 N N . VAL A 1 95 ? 4.548 1.217 -7.952 1.00 96.12 95 VAL A N 1
ATOM 754 C CA . VAL A 1 95 ? 5.322 0.011 -8.313 1.00 96.12 95 VAL A CA 1
ATOM 755 C C . VAL A 1 95 ? 5.745 -0.798 -7.086 1.00 96.12 95 VAL A C 1
ATOM 757 O O . VAL A 1 95 ? 5.740 -2.027 -7.138 1.00 96.12 95 VAL A O 1
ATOM 760 N N . ILE A 1 96 ? 6.055 -0.137 -5.964 1.00 97.62 96 ILE A N 1
ATOM 761 C CA . ILE A 1 96 ? 6.384 -0.817 -4.701 1.00 97.62 96 ILE A CA 1
ATOM 762 C C . ILE A 1 96 ? 5.134 -1.501 -4.144 1.00 97.62 96 ILE A C 1
ATOM 764 O O . ILE A 1 96 ? 5.192 -2.670 -3.774 1.00 97.62 96 ILE A O 1
ATOM 768 N N . LEU A 1 97 ? 3.992 -0.809 -4.140 1.00 97.50 97 LEU A N 1
ATOM 769 C CA . LEU A 1 97 ? 2.703 -1.373 -3.744 1.00 97.50 97 LEU A CA 1
ATOM 770 C C . LEU A 1 97 ? 2.355 -2.613 -4.576 1.00 97.50 97 LEU A C 1
ATOM 772 O O . LEU A 1 97 ? 2.005 -3.653 -4.015 1.00 97.50 97 LEU A O 1
ATOM 776 N N . ALA A 1 98 ? 2.484 -2.521 -5.901 1.00 97.12 98 ALA A N 1
ATOM 777 C CA . ALA A 1 98 ? 2.224 -3.647 -6.785 1.00 97.12 98 ALA A CA 1
ATOM 778 C C . ALA A 1 98 ? 3.169 -4.823 -6.509 1.00 97.12 98 ALA A C 1
ATOM 780 O O . ALA A 1 98 ? 2.724 -5.965 -6.448 1.00 97.12 98 ALA A O 1
ATOM 781 N N . ALA A 1 99 ? 4.456 -4.558 -6.278 1.00 97.50 99 ALA A N 1
ATOM 782 C CA . ALA A 1 99 ? 5.420 -5.600 -5.952 1.00 97.50 99 ALA A CA 1
ATOM 783 C C . ALA A 1 99 ? 5.132 -6.281 -4.603 1.00 97.50 99 ALA A C 1
ATOM 785 O O . ALA A 1 99 ? 5.245 -7.503 -4.510 1.00 97.50 99 ALA A O 1
ATOM 786 N N . GLN A 1 100 ? 4.720 -5.529 -3.574 1.00 97.19 100 GLN A N 1
ATOM 787 C CA . GLN A 1 100 ? 4.278 -6.110 -2.300 1.00 97.19 100 GLN A CA 1
ATOM 788 C C . GLN A 1 100 ? 3.073 -7.035 -2.496 1.00 97.19 100 GLN A C 1
ATOM 790 O O . GLN A 1 100 ? 3.055 -8.129 -1.939 1.00 97.19 100 GLN A O 1
ATOM 795 N N . ALA A 1 101 ? 2.093 -6.621 -3.308 1.00 96.75 101 ALA A N 1
ATOM 796 C CA . ALA A 1 101 ? 0.943 -7.457 -3.637 1.00 96.75 101 ALA A CA 1
ATOM 797 C C . ALA A 1 101 ? 1.382 -8.731 -4.372 1.00 96.75 101 ALA A C 1
ATOM 799 O O . ALA A 1 101 ? 1.058 -9.825 -3.932 1.00 96.75 101 ALA A O 1
ATOM 800 N N . VAL A 1 102 ? 2.196 -8.622 -5.424 1.00 96.88 102 VAL A N 1
ATOM 801 C CA . VAL A 1 102 ? 2.668 -9.795 -6.179 1.00 96.88 102 VAL A CA 1
ATOM 802 C C . VAL A 1 102 ? 3.472 -10.763 -5.304 1.00 96.88 102 VAL A C 1
ATOM 804 O O . VAL A 1 102 ? 3.313 -11.971 -5.445 1.00 96.88 102 VAL A O 1
ATOM 807 N N . CYS A 1 103 ? 4.269 -10.278 -4.347 1.00 96.44 103 CYS A N 1
ATOM 808 C CA . CYS A 1 103 ? 5.012 -11.167 -3.447 1.00 96.44 103 CYS A CA 1
ATOM 809 C C . CYS A 1 103 ? 4.110 -12.060 -2.583 1.00 96.44 103 CYS A C 1
ATOM 811 O O . CYS A 1 103 ? 4.534 -13.166 -2.258 1.00 96.44 103 CYS A O 1
ATOM 813 N N . LEU A 1 104 ? 2.885 -11.624 -2.260 1.00 95.75 104 LEU A N 1
ATOM 814 C CA . LEU A 1 104 ? 1.920 -12.431 -1.503 1.00 95.75 104 LEU A CA 1
ATOM 815 C C . LEU A 1 104 ? 1.380 -13.620 -2.311 1.00 95.75 104 LEU A C 1
ATOM 817 O O . LEU A 1 104 ? 0.926 -14.596 -1.718 1.00 95.75 104 LEU A O 1
ATOM 821 N N . ILE A 1 105 ? 1.438 -13.568 -3.646 1.00 95.12 105 ILE A N 1
ATOM 822 C CA . ILE A 1 105 ? 1.022 -14.692 -4.499 1.00 95.12 105 ILE A CA 1
ATOM 823 C C . ILE A 1 105 ? 1.911 -15.909 -4.232 1.00 95.12 105 ILE A C 1
ATOM 825 O O . ILE A 1 105 ? 1.419 -17.027 -4.093 1.00 95.12 105 ILE A O 1
ATOM 829 N N . ASP A 1 106 ? 3.215 -15.684 -4.067 1.00 90.38 106 ASP A N 1
ATOM 830 C CA . ASP A 1 106 ? 4.170 -16.750 -3.754 1.00 90.38 106 ASP A CA 1
ATOM 831 C C . ASP A 1 106 ? 3.959 -17.343 -2.349 1.00 90.38 106 ASP A C 1
ATOM 833 O O . ASP A 1 106 ? 4.355 -18.480 -2.096 1.00 90.38 106 ASP A O 1
ATOM 837 N N . ASP A 1 107 ? 3.299 -16.598 -1.459 1.00 90.56 107 ASP A N 1
ATOM 838 C CA . ASP A 1 107 ? 2.894 -17.056 -0.127 1.00 90.56 107 ASP A CA 1
ATOM 839 C C . ASP A 1 107 ? 1.514 -17.757 -0.141 1.00 90.56 107 ASP A C 1
ATOM 841 O O . ASP A 1 107 ? 1.005 -18.157 0.908 1.00 90.56 107 ASP A O 1
ATOM 845 N N . GLY A 1 108 ? 0.913 -17.941 -1.325 1.00 93.38 108 GLY A N 1
ATOM 846 C CA . GLY A 1 108 ? -0.342 -18.668 -1.531 1.00 93.38 108 GLY A CA 1
ATOM 847 C C . GLY A 1 108 ? -1.611 -17.823 -1.402 1.00 93.38 108 GLY A C 1
ATOM 848 O O . GLY A 1 108 ? -2.697 -18.387 -1.261 1.00 93.38 108 GLY A O 1
ATOM 849 N N . TYR A 1 109 ? -1.496 -16.493 -1.431 1.00 94.44 109 TYR A N 1
ATOM 850 C CA . TYR A 1 109 ? -2.645 -15.587 -1.409 1.00 94.44 109 TYR A CA 1
ATOM 851 C C . TYR A 1 109 ? -3.084 -15.177 -2.823 1.00 94.44 109 TYR A C 1
ATOM 853 O O . TYR A 1 109 ? -2.313 -15.223 -3.777 1.00 94.44 109 TYR A O 1
ATOM 861 N N . GLU A 1 110 ? -4.318 -14.685 -2.936 1.00 94.06 110 GLU A N 1
ATOM 862 C CA . GLU A 1 110 ? -4.870 -14.050 -4.143 1.00 94.06 110 GLU A CA 1
ATOM 863 C C . GLU A 1 110 ? -5.162 -12.567 -3.834 1.00 94.06 110 GLU A C 1
ATOM 865 O O . GLU A 1 110 ? -6.296 -12.194 -3.513 1.00 94.06 110 GLU A O 1
ATOM 870 N N . PRO A 1 111 ? -4.126 -11.710 -3.786 1.00 95.25 111 PRO A N 1
ATOM 871 C CA . PRO A 1 111 ? -4.258 -10.337 -3.322 1.00 95.25 111 PRO A CA 1
ATOM 872 C C . PRO A 1 111 ? -4.928 -9.455 -4.378 1.00 95.25 111 PRO A C 1
ATOM 874 O O . PRO A 1 111 ? -4.549 -9.470 -5.543 1.00 95.25 111 PRO A O 1
ATOM 877 N N . ILE A 1 112 ? -5.862 -8.607 -3.941 1.00 95.88 112 ILE A N 1
ATOM 878 C CA . ILE A 1 112 ? -6.449 -7.552 -4.776 1.00 95.88 112 ILE A CA 1
ATOM 879 C C . ILE A 1 112 ? -6.190 -6.197 -4.120 1.00 95.88 112 ILE A C 1
ATOM 881 O O . ILE A 1 112 ? -6.582 -5.953 -2.975 1.00 95.88 112 ILE A O 1
ATOM 885 N N . VAL A 1 113 ? -5.556 -5.282 -4.852 1.00 96.31 113 VAL A N 1
ATOM 886 C CA . VAL A 1 113 ? -5.282 -3.924 -4.377 1.00 96.31 113 VAL A CA 1
ATOM 887 C C . VAL A 1 113 ? -6.535 -3.054 -4.509 1.00 96.31 113 VAL A C 1
ATOM 889 O O . VAL A 1 113 ? -6.927 -2.649 -5.603 1.00 96.31 113 VAL A O 1
ATOM 892 N N . ALA A 1 114 ? -7.148 -2.706 -3.376 1.00 94.81 114 ALA A N 1
ATOM 893 C CA . ALA A 1 114 ? -8.273 -1.772 -3.323 1.00 94.81 114 ALA A CA 1
ATOM 894 C C . ALA A 1 114 ? -7.796 -0.315 -3.507 1.00 94.81 114 ALA A C 1
ATOM 896 O O . ALA A 1 114 ? -7.218 0.278 -2.593 1.00 94.81 114 ALA A O 1
ATOM 897 N N . THR A 1 115 ? -8.047 0.292 -4.671 1.00 92.75 115 THR A N 1
ATOM 898 C CA . THR A 1 115 ? -7.461 1.591 -5.055 1.00 92.75 115 THR A CA 1
ATOM 899 C C . THR A 1 115 ? -8.395 2.459 -5.900 1.00 92.75 115 THR A C 1
ATOM 901 O O . THR A 1 115 ? -9.294 1.976 -6.579 1.00 92.75 115 THR A O 1
ATOM 904 N N . ASN A 1 116 ? -8.152 3.773 -5.907 1.00 89.56 116 ASN A N 1
ATOM 905 C CA . ASN A 1 116 ? -8.750 4.675 -6.899 1.00 89.56 116 ASN A CA 1
ATOM 906 C C . ASN A 1 116 ? -7.880 4.811 -8.163 1.00 89.56 116 ASN A C 1
ATOM 908 O O . ASN A 1 116 ? -8.376 5.284 -9.183 1.00 89.56 116 ASN A O 1
ATOM 912 N N . ASN A 1 117 ? -6.608 4.395 -8.116 1.00 90.12 117 ASN A N 1
ATOM 913 C CA . ASN A 1 117 ? -5.670 4.464 -9.239 1.00 90.12 117 ASN A CA 1
ATOM 914 C C . ASN A 1 117 ? -5.556 3.123 -9.989 1.00 90.12 117 ASN A C 1
ATOM 916 O O . ASN A 1 117 ? -4.466 2.610 -10.239 1.00 90.12 117 ASN A O 1
ATOM 920 N N . VAL A 1 118 ? -6.702 2.530 -10.339 1.00 92.62 118 VAL A N 1
ATOM 921 C CA . VAL A 1 118 ? -6.756 1.194 -10.963 1.00 92.62 118 VAL A CA 1
ATOM 922 C C . VAL A 1 118 ? -5.947 1.147 -12.259 1.00 92.62 118 VAL A C 1
ATOM 924 O O . VAL A 1 118 ? -5.235 0.185 -12.506 1.00 92.62 118 VAL A O 1
ATOM 927 N N . ARG A 1 119 ? -5.989 2.212 -13.071 1.00 90.25 119 ARG A N 1
ATOM 928 C CA . ARG A 1 119 ? -5.306 2.261 -14.375 1.00 9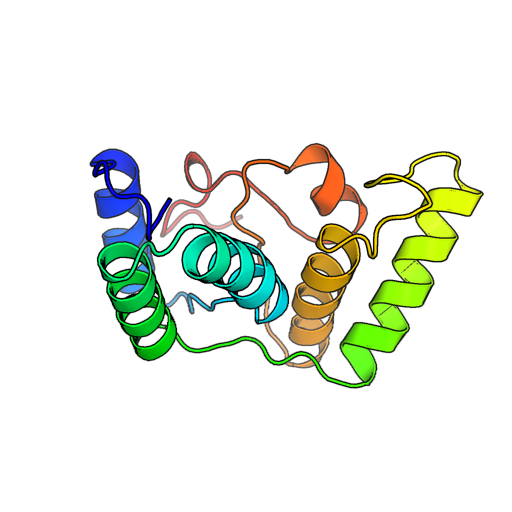0.25 119 ARG A CA 1
ATOM 929 C C . ARG A 1 119 ? -3.797 2.010 -14.280 1.00 90.25 119 ARG A C 1
ATOM 931 O O . ARG A 1 119 ? -3.238 1.439 -15.214 1.00 90.25 119 ARG A O 1
ATOM 938 N N . HIS A 1 120 ? -3.142 2.498 -13.227 1.00 87.94 120 HIS A N 1
ATOM 939 C CA . HIS A 1 120 ? -1.701 2.323 -13.044 1.00 87.94 120 HIS A CA 1
ATOM 940 C C . HIS A 1 120 ? -1.399 0.929 -12.493 1.00 87.94 120 HIS A C 1
ATOM 942 O O . HIS A 1 120 ? -0.587 0.207 -13.066 1.00 87.94 120 HIS A O 1
ATOM 948 N N . LEU A 1 121 ? -2.114 0.527 -11.440 1.00 92.75 121 LEU A N 1
ATOM 949 C CA . LEU A 1 121 ? -1.837 -0.708 -10.706 1.00 92.75 121 LEU A CA 1
ATOM 950 C C . LEU A 1 121 ? -2.251 -1.975 -11.468 1.00 92.75 121 LEU A C 1
ATOM 952 O O . LEU A 1 121 ? -1.504 -2.947 -11.445 1.00 92.75 121 LEU A O 1
ATOM 956 N N . ALA A 1 122 ? -3.346 -1.935 -12.236 1.00 92.88 122 ALA A N 1
ATOM 957 C CA . ALA A 1 122 ? -3.836 -3.068 -13.036 1.00 92.88 122 ALA A CA 1
ATOM 958 C C . ALA A 1 122 ? -2.874 -3.516 -14.155 1.00 92.88 122 ALA A C 1
ATOM 960 O O . ALA A 1 122 ? -3.113 -4.520 -14.818 1.00 92.88 122 ALA A O 1
ATOM 961 N N . ARG A 1 123 ? -1.792 -2.766 -14.404 1.00 91.06 123 ARG A N 1
ATOM 962 C CA . ARG A 1 123 ? -0.716 -3.166 -15.325 1.00 91.06 123 ARG A CA 1
ATOM 963 C C . ARG A 1 123 ? 0.291 -4.120 -14.682 1.00 91.06 123 ARG A C 1
ATOM 965 O O . ARG A 1 123 ? 1.053 -4.748 -15.407 1.00 91.06 123 ARG A O 1
ATOM 972 N N . LEU A 1 124 ? 0.332 -4.165 -13.351 1.00 93.81 124 LEU A N 1
ATOM 973 C CA . LEU A 1 124 ? 1.357 -4.855 -12.565 1.00 93.81 124 LEU A CA 1
ATOM 974 C C . LEU A 1 124 ? 0.771 -5.910 -11.622 1.00 93.81 124 LEU A C 1
ATOM 976 O O . LEU A 1 124 ? 1.435 -6.895 -11.320 1.00 93.81 124 LEU A O 1
ATOM 980 N N . THR A 1 125 ? -0.443 -5.692 -11.117 1.00 95.75 125 THR A N 1
ATOM 981 C CA . THR A 1 125 ? -1.097 -6.571 -10.143 1.00 95.75 125 THR A CA 1
ATOM 982 C C . THR A 1 125 ? -2.617 -6.437 -10.225 1.00 95.75 125 THR A C 1
ATOM 984 O O . THR A 1 125 ? -3.122 -5.461 -10.787 1.00 95.75 125 THR A O 1
ATOM 987 N N . ASP A 1 126 ? -3.351 -7.380 -9.636 1.00 96.38 126 ASP A N 1
ATOM 988 C CA . ASP A 1 126 ? -4.803 -7.284 -9.538 1.00 96.38 126 ASP A CA 1
ATOM 989 C C . ASP A 1 126 ? -5.190 -6.093 -8.660 1.00 96.38 126 ASP A C 1
ATOM 991 O O . ASP A 1 126 ? -4.793 -5.961 -7.499 1.00 96.38 126 ASP A O 1
ATOM 995 N N . ALA A 1 127 ? -5.971 -5.186 -9.236 1.00 96.06 127 ALA A N 1
ATOM 996 C CA . ALA A 1 127 ? -6.385 -3.959 -8.586 1.00 96.06 127 ALA A CA 1
ATOM 997 C C . ALA A 1 127 ? -7.799 -3.588 -9.017 1.00 96.06 127 ALA A C 1
ATOM 999 O O . ALA A 1 127 ? -8.138 -3.645 -10.198 1.00 96.06 127 ALA A O 1
ATOM 1000 N N . ASP A 1 128 ? -8.609 -3.141 -8.064 1.00 95.19 128 ASP A N 1
ATOM 1001 C CA . ASP A 1 128 ? -9.949 -2.648 -8.354 1.00 95.19 128 ASP A CA 1
ATOM 1002 C C . ASP A 1 128 ? -10.348 -1.550 -7.369 1.00 95.19 128 ASP A C 1
ATOM 1004 O O . ASP A 1 128 ? -9.764 -1.351 -6.299 1.00 95.19 128 ASP A O 1
ATOM 1008 N N . ARG A 1 129 ? -11.383 -0.814 -7.742 1.00 93.19 129 ARG A N 1
ATOM 1009 C CA . ARG A 1 129 ? -12.072 0.107 -6.860 1.00 93.19 129 ARG A CA 1
ATOM 1010 C C . ARG A 1 129 ? -12.730 -0.672 -5.734 1.00 93.19 129 ARG A C 1
ATOM 1012 O O . ARG A 1 129 ? -13.411 -1.666 -5.972 1.00 93.19 129 ARG A O 1
ATOM 1019 N N . TRP A 1 130 ? -12.598 -0.178 -4.506 1.00 91.88 130 TRP A N 1
ATOM 1020 C CA . TRP A 1 130 ? -13.210 -0.811 -3.334 1.00 91.8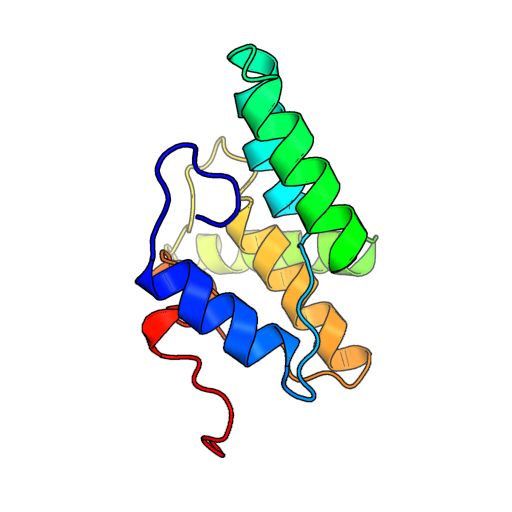8 130 TRP A CA 1
ATOM 1021 C C . TRP A 1 130 ? -14.728 -0.992 -3.505 1.00 91.88 130 TRP A C 1
ATOM 1023 O O . TRP A 1 130 ? -15.281 -1.966 -3.013 1.00 91.88 130 TRP A O 1
ATOM 1033 N N . GLU A 1 131 ? -15.404 -0.108 -4.251 1.00 91.12 131 GLU A N 1
ATOM 1034 C CA . GLU A 1 131 ? -16.836 -0.224 -4.549 1.00 91.12 131 GLU A CA 1
ATOM 1035 C C . GLU A 1 131 ? -17.214 -1.518 -5.295 1.00 91.12 131 GLU A C 1
ATOM 1037 O O . GLU A 1 131 ? -18.359 -1.961 -5.194 1.00 91.12 131 GLU A O 1
ATOM 1042 N N . ASN A 1 132 ? -16.274 -2.108 -6.035 1.00 91.44 132 ASN A N 1
ATOM 1043 C CA . ASN A 1 132 ? -16.481 -3.318 -6.829 1.00 91.44 132 ASN A CA 1
ATOM 1044 C C . ASN A 1 132 ? -16.143 -4.600 -6.053 1.00 91.44 132 ASN A C 1
ATOM 1046 O O . ASN A 1 132 ? -16.616 -5.681 -6.411 1.00 91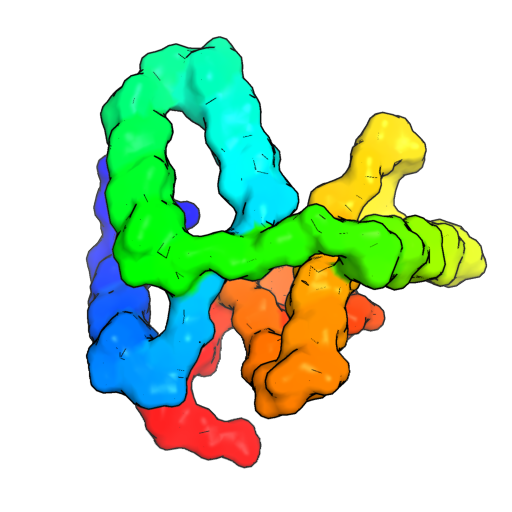.44 132 ASN A O 1
ATOM 1050 N N . LEU A 1 133 ? -15.372 -4.479 -4.969 1.00 88.62 133 LEU A N 1
ATOM 1051 C CA . LEU A 1 133 ? -14.925 -5.595 -4.140 1.00 88.62 133 LEU A CA 1
ATOM 1052 C C . LEU A 1 133 ? -16.034 -6.010 -3.168 1.00 88.62 133 LEU A C 1
ATOM 1054 O O . LEU A 1 133 ? -16.076 -5.567 -2.023 1.00 88.62 133 LEU A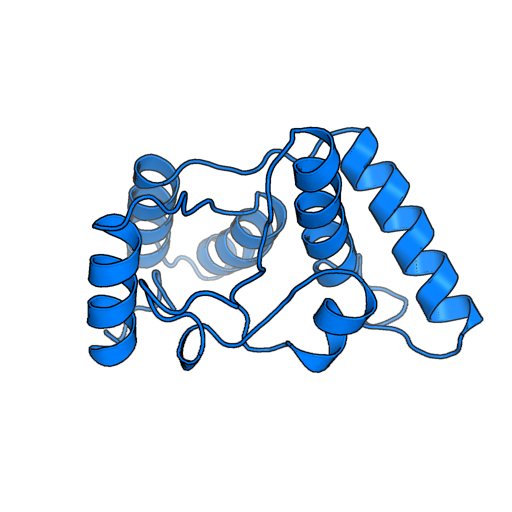 O 1
ATOM 1058 N N . VAL A 1 134 ? -16.970 -6.838 -3.629 1.00 78.19 134 VAL A N 1
ATOM 1059 C CA . VAL A 1 134 ? -18.126 -7.269 -2.829 1.00 78.19 134 VAL A CA 1
ATOM 1060 C C . VAL A 1 134 ? -17.892 -8.658 -2.246 1.00 78.19 134 VAL A C 1
ATOM 1062 O O . VAL A 1 134 ? -17.602 -9.611 -2.966 1.00 78.19 134 VAL A O 1
ATOM 1065 N N . VAL A 1 135 ? -18.092 -8.790 -0.935 1.00 71.25 135 VAL A N 1
ATOM 1066 C CA . VAL A 1 135 ? -18.044 -10.077 -0.232 1.00 71.25 135 VAL A CA 1
ATOM 1067 C C . VAL A 1 135 ? -19.092 -11.032 -0.812 1.00 71.25 135 VAL A C 1
ATOM 1069 O O . VAL A 1 135 ? -20.279 -10.713 -0.834 1.00 71.25 135 VAL A O 1
ATOM 1072 N N . GLY A 1 136 ? -18.664 -12.219 -1.252 1.00 64.19 136 GLY A N 1
ATOM 1073 C CA . GLY A 1 136 ? -19.563 -13.270 -1.744 1.00 64.19 136 GLY A CA 1
ATOM 1074 C C . GLY A 1 136 ? -19.832 -13.260 -3.252 1.00 64.19 136 GLY A C 1
ATOM 1075 O O . GLY A 1 136 ? -20.595 -14.101 -3.722 1.00 64.19 136 GLY A O 1
ATOM 1076 N N . LYS A 1 137 ? -19.196 -12.372 -4.028 1.00 51.66 137 LYS A N 1
ATOM 1077 C CA . LYS A 1 137 ? -19.021 -12.613 -5.465 1.00 51.66 137 LYS A CA 1
ATOM 1078 C C . LYS A 1 137 ? -17.852 -13.576 -5.649 1.00 51.66 137 LYS A C 1
ATOM 1080 O O . LYS A 1 137 ? -16.713 -13.213 -5.386 1.00 51.66 137 LYS A O 1
ATOM 1085 N N . THR A 1 138 ? -18.142 -14.798 -6.078 1.00 42.78 138 THR A N 1
ATOM 1086 C CA . THR A 1 138 ? -17.136 -15.630 -6.745 1.00 42.78 138 THR A CA 1
ATOM 1087 C C . THR A 1 138 ? -16.772 -14.923 -8.052 1.00 42.78 138 THR A C 1
ATOM 1089 O O . THR A 1 138 ? -17.688 -14.503 -8.769 1.00 42.78 138 THR A O 1
ATOM 1092 N N . LEU A 1 139 ? -15.475 -14.706 -8.294 1.00 46.12 139 LEU A N 1
ATOM 1093 C CA . LEU A 1 139 ? -14.968 -14.264 -9.597 1.00 46.12 139 LEU A CA 1
ATOM 1094 C C . LEU A 1 139 ? -15.266 -15.324 -10.664 1.00 46.12 139 LEU A C 1
ATOM 1096 O O . LEU A 1 139 ? -15.183 -16.529 -10.327 1.00 46.12 139 LEU A O 1
#

Radius of gyration: 15.51 Å; chains: 1; bounding box: 35×37×38 Å

Secondary structure (DSSP, 8-state):
-TT-SS--HHHHHHHHHHHHTT----EEHHHHHHHHHHHHHTT-HHHHHHHHHHHHHH-EEP--HHHHHHHHHHHHHHHHTT--SS-TTS--HHHHHHHHHHHHHHTT----EE-S-HHHHTTTS-EE-GGG--TT---

Foldseek 3Di:
DQLDPDDDPLVVVLVVQCVPAPHQDAAEPLNLVVVVVVCVVVVVVSSNVSSVVVRVVRDYLDQDPQLVVQLVVVQVVCVVVVRHPDDPPDPPSLSSVLSSQVVVVVVVDQDEAADPPCVSNVVRHHYDHSSPDGRPDDD